Protein AF-A0A7S4QFP4-F1 (afdb_monomer_lite)

pLDDT: mean 85.69, std 12.59, range [42.84, 94.94]

Secondary structure (DSSP, 8-state):
-HHHHHHHHHHHHHHHHHTSSPP-HHHHTTSTT--TT-HHHHHHHHHHHHHHHHHHHHHHTS-HHHHHHHHHHHHHHHHTT---S--SHHHHHHHHHHSPP-------------

Foldseek 3Di:
DVLLVVLVVVQVVVQVVVVHFDFPPVVLVVDPQQDPVDPVSSVVSRVLVSFQVSLVVLLVPPDCQFCVVVVVVCVVCVVVVHNPRDSHSVSSCVSSVPDGTPPRPDDDDDDDDD

Radius of gyration: 18.59 Å; chains: 1; bounding box: 60×32×46 Å

Organism: NCBI:txid49249

Sequence (114 aa):
QDFTRRFKTSKDILESHLGGPIQLEKYVATMDGYDESNEDSVVNCTKKASEQPFAYIYLENADQSKYGSILKGLNQQKSLGNEQYPKTITETNNVLSNHRFDSGRSRQGNNRRN

Structure (mmCIF, N/CA/C/O backbone):
data_AF-A0A7S4QFP4-F1
#
_entry.id   AF-A0A7S4QFP4-F1
#
loop_
_atom_site.group_PDB
_atom_site.id
_atom_site.type_symbol
_atom_site.label_atom_id
_atom_site.label_alt_id
_atom_site.label_comp_id
_atom_site.label_asym_id
_atom_site.label_entity_id
_atom_site.label_seq_id
_atom_site.pdbx_PDB_ins_code
_atom_site.Cartn_x
_atom_site.Cartn_y
_atom_site.Cartn_z
_atom_site.occupancy
_atom_site.B_iso_or_equiv
_atom_site.auth_seq_id
_atom_site.auth_comp_id
_atom_site.auth_asym_id
_atom_site.auth_atom_id
_atom_site.pdbx_PDB_model_num
ATOM 1 N N . GLN A 1 1 ? -5.926 12.642 9.726 1.00 62.53 1 GLN A N 1
ATOM 2 C CA . GLN A 1 1 ? -4.970 12.466 8.608 1.00 62.53 1 GLN A CA 1
ATOM 3 C C . GLN A 1 1 ? -3.488 12.548 9.023 1.00 62.53 1 GLN A C 1
ATOM 5 O O . GLN A 1 1 ? -2.628 12.502 8.154 1.00 62.53 1 GLN A O 1
ATOM 10 N N . ASP A 1 2 ? -3.148 12.591 10.319 1.00 81.88 2 ASP A N 1
ATOM 11 C CA . ASP A 1 2 ? -1.740 12.627 10.758 1.00 81.88 2 ASP A CA 1
ATOM 12 C C . ASP A 1 2 ? -0.975 11.316 10.485 1.00 81.88 2 ASP A C 1
ATOM 14 O O . ASP A 1 2 ? 0.148 11.335 9.990 1.00 81.88 2 ASP A O 1
ATOM 18 N N . PHE A 1 3 ? -1.631 10.168 10.690 1.00 84.19 3 PHE A N 1
ATOM 19 C CA . PHE A 1 3 ? -1.059 8.843 10.428 1.00 84.19 3 PHE A CA 1
ATOM 20 C C . PHE A 1 3 ? -0.541 8.683 8.989 1.00 84.19 3 PHE A C 1
ATOM 22 O O . PHE A 1 3 ? 0.600 8.284 8.788 1.00 84.19 3 PHE A O 1
ATOM 29 N N . THR A 1 4 ? -1.339 9.062 7.984 1.00 88.81 4 THR A N 1
ATOM 30 C CA . THR A 1 4 ? -0.939 8.984 6.567 1.00 88.81 4 THR A CA 1
ATOM 31 C C . THR A 1 4 ? 0.283 9.832 6.264 1.00 88.81 4 THR A C 1
ATOM 33 O O . THR A 1 4 ? 1.159 9.394 5.524 1.00 88.81 4 THR A O 1
ATOM 36 N N . ARG A 1 5 ? 0.358 11.032 6.849 1.00 90.88 5 ARG A N 1
ATOM 37 C CA . ARG A 1 5 ? 1.515 11.911 6.689 1.00 90.88 5 ARG A CA 1
ATOM 38 C C . ARG A 1 5 ? 2.765 11.260 7.276 1.00 90.88 5 ARG A C 1
ATOM 40 O O . ARG A 1 5 ? 3.756 11.134 6.570 1.00 90.88 5 ARG A O 1
ATOM 47 N N . ARG A 1 6 ? 2.687 10.788 8.524 1.00 92.19 6 ARG A N 1
ATOM 48 C CA . ARG A 1 6 ? 3.803 10.122 9.213 1.00 92.19 6 ARG A CA 1
ATOM 49 C C . ARG A 1 6 ? 4.278 8.880 8.468 1.00 92.19 6 ARG A C 1
ATOM 51 O O . ARG A 1 6 ? 5.477 8.703 8.307 1.00 92.19 6 ARG A O 1
ATOM 58 N N . PHE A 1 7 ? 3.351 8.063 7.970 1.00 92.38 7 PHE A N 1
ATOM 59 C CA . PHE A 1 7 ? 3.689 6.866 7.205 1.00 92.38 7 PHE A CA 1
ATOM 60 C C . PHE A 1 7 ? 4.424 7.199 5.902 1.00 92.38 7 PHE A C 1
ATOM 62 O O . PHE A 1 7 ? 5.429 6.565 5.597 1.00 92.38 7 PHE A O 1
ATOM 69 N N . LYS A 1 8 ? 3.966 8.218 5.158 1.00 92.19 8 LYS A N 1
ATOM 70 C CA . LYS A 1 8 ? 4.664 8.694 3.952 1.00 92.19 8 LYS A CA 1
ATOM 71 C C . LYS A 1 8 ? 6.079 9.169 4.282 1.00 92.19 8 LYS A C 1
ATOM 73 O O . LYS A 1 8 ? 7.019 8.698 3.666 1.00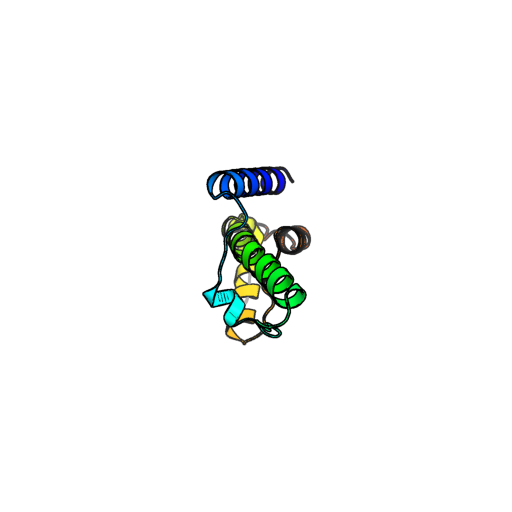 92.19 8 LYS A O 1
ATOM 78 N N . THR A 1 9 ? 6.244 9.977 5.330 1.00 94.56 9 THR A N 1
ATOM 79 C CA . THR A 1 9 ? 7.578 10.402 5.782 1.00 94.56 9 THR A CA 1
ATOM 80 C C . THR A 1 9 ? 8.472 9.214 6.155 1.00 94.56 9 THR A C 1
ATOM 82 O O . THR A 1 9 ? 9.643 9.197 5.796 1.00 94.56 9 THR A O 1
ATOM 85 N N . SER A 1 10 ? 7.944 8.195 6.841 1.00 93.62 10 SER A N 1
ATOM 86 C CA . SER A 1 10 ? 8.711 6.982 7.157 1.00 93.62 10 SER A CA 1
ATOM 87 C C . SER A 1 10 ? 9.099 6.182 5.912 1.00 93.62 10 SER A C 1
ATOM 89 O O . SER A 1 10 ? 10.214 5.666 5.863 1.00 93.62 10 SER A O 1
ATOM 91 N N . LYS A 1 11 ? 8.216 6.102 4.907 1.00 92.69 11 LYS A N 1
ATOM 92 C CA . LYS A 1 11 ? 8.538 5.517 3.599 1.00 92.69 11 LYS A CA 1
ATOM 93 C C . LYS A 1 11 ? 9.687 6.284 2.938 1.00 92.69 11 LYS A C 1
ATOM 95 O O . LYS A 1 11 ? 10.663 5.656 2.546 1.00 92.69 11 LYS A O 1
ATOM 100 N N . ASP A 1 12 ? 9.604 7.611 2.878 1.00 93.19 12 ASP A N 1
ATOM 101 C CA . ASP A 1 12 ? 10.624 8.447 2.231 1.00 93.19 12 ASP A CA 1
ATOM 102 C C . ASP A 1 12 ? 11.996 8.300 2.922 1.00 93.19 12 ASP A C 1
ATOM 104 O O . ASP A 1 12 ? 13.031 8.212 2.262 1.00 93.19 12 ASP A O 1
ATOM 108 N N . ILE A 1 13 ? 12.018 8.211 4.260 1.00 94.94 13 ILE A N 1
ATOM 109 C CA . ILE A 1 13 ? 13.244 7.946 5.035 1.00 94.94 13 ILE A CA 1
ATOM 110 C C . ILE A 1 13 ? 13.820 6.563 4.698 1.00 94.94 13 ILE A C 1
ATOM 112 O O . ILE A 1 13 ? 15.029 6.431 4.516 1.00 94.94 13 ILE A O 1
ATOM 116 N N . LEU A 1 14 ? 12.971 5.535 4.605 1.00 92.69 14 LEU A N 1
ATOM 117 C CA . LEU A 1 14 ? 13.406 4.189 4.237 1.00 92.69 14 LEU A CA 1
ATOM 118 C C . LEU A 1 14 ? 14.006 4.165 2.827 1.00 92.69 14 LEU A C 1
ATOM 120 O O . LEU A 1 14 ? 15.093 3.627 2.646 1.00 92.69 14 LEU A O 1
ATOM 124 N N . GLU A 1 15 ? 13.333 4.764 1.845 1.00 91.38 15 GLU A N 1
ATOM 125 C CA . GLU A 1 15 ? 13.832 4.834 0.465 1.00 91.38 15 GLU A CA 1
ATOM 126 C C . GLU A 1 15 ? 15.155 5.608 0.386 1.00 91.38 15 GLU A C 1
ATOM 128 O O . GL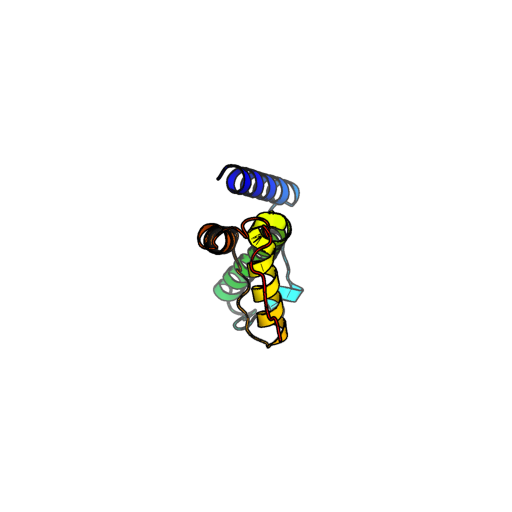U A 1 15 ? 16.071 5.187 -0.316 1.00 91.38 15 GLU A O 1
ATOM 133 N N . SER A 1 16 ? 15.311 6.675 1.177 1.00 94.06 16 SER A N 1
ATOM 134 C CA . SER A 1 16 ? 16.582 7.398 1.307 1.00 94.06 16 SER A CA 1
ATOM 135 C C . SER A 1 16 ? 17.712 6.499 1.825 1.00 94.06 16 SER A C 1
ATOM 137 O O . SER A 1 16 ? 18.803 6.488 1.258 1.00 94.06 16 SER A O 1
ATOM 139 N N . HIS A 1 17 ? 17.450 5.681 2.851 1.00 92.81 17 HIS A N 1
ATOM 140 C CA . HIS A 1 17 ? 18.439 4.730 3.375 1.00 92.81 17 HIS A CA 1
ATOM 141 C C . HIS A 1 17 ? 18.788 3.615 2.383 1.00 92.81 17 HIS A C 1
ATOM 143 O O . HIS A 1 17 ? 19.913 3.122 2.389 1.00 92.81 17 HIS A O 1
ATOM 149 N N . LEU A 1 18 ? 17.834 3.209 1.545 1.00 89.94 18 LEU A N 1
ATOM 150 C CA . LEU A 1 18 ? 18.036 2.193 0.511 1.00 89.94 18 LEU A CA 1
ATOM 151 C C . LEU A 1 18 ? 18.678 2.756 -0.768 1.00 89.94 18 LEU A C 1
ATOM 153 O O . LEU A 1 18 ? 19.078 1.980 -1.632 1.00 89.94 18 LEU A O 1
ATOM 157 N N . GLY A 1 19 ? 18.788 4.082 -0.897 1.00 90.62 19 GLY A N 1
ATOM 158 C CA . GLY A 1 19 ? 19.274 4.742 -2.110 1.00 90.62 19 GLY A CA 1
ATOM 159 C C . GLY A 1 19 ? 18.253 4.769 -3.253 1.00 90.62 19 GLY A C 1
ATOM 160 O O . GLY A 1 19 ? 18.622 5.030 -4.396 1.00 90.62 19 GLY A O 1
ATOM 161 N N . GLY A 1 20 ? 16.977 4.503 -2.965 1.00 87.75 20 GLY A N 1
ATOM 162 C CA . GLY A 1 20 ? 15.897 4.495 -3.943 1.00 87.75 20 GLY A CA 1
ATOM 163 C C . GLY A 1 20 ? 14.695 3.638 -3.528 1.00 87.75 20 GLY A C 1
ATOM 164 O O . GLY A 1 20 ? 14.654 3.097 -2.419 1.00 87.75 20 GLY A O 1
ATOM 165 N N . PRO A 1 21 ? 13.696 3.505 -4.419 1.00 87.12 21 PRO A N 1
ATOM 166 C CA . PRO A 1 21 ? 12.548 2.632 -4.203 1.00 87.12 21 PRO A CA 1
ATOM 167 C C . PRO A 1 21 ? 12.963 1.166 -4.059 1.00 87.12 21 PRO A C 1
ATOM 169 O O . PRO A 1 21 ? 13.901 0.706 -4.711 1.00 87.12 21 PRO A O 1
ATOM 172 N N . ILE A 1 22 ? 12.210 0.405 -3.264 1.00 87.00 22 ILE A N 1
ATOM 173 C CA . ILE A 1 22 ? 12.421 -1.041 -3.128 1.00 87.00 22 ILE A CA 1
ATOM 174 C C . ILE A 1 22 ? 12.222 -1.718 -4.489 1.00 87.00 22 ILE A C 1
ATOM 176 O O . ILE A 1 22 ? 11.146 -1.632 -5.083 1.00 87.00 22 ILE A O 1
ATOM 180 N N . GLN A 1 23 ? 13.245 -2.430 -4.956 1.00 85.56 23 GLN A N 1
ATOM 181 C CA . GLN A 1 23 ? 13.191 -3.207 -6.189 1.00 85.56 23 GLN A CA 1
ATOM 182 C C . GLN A 1 23 ? 12.738 -4.639 -5.898 1.00 85.56 23 GLN A C 1
ATOM 184 O O . GLN A 1 23 ? 13.353 -5.362 -5.117 1.00 85.56 23 GLN A O 1
ATOM 189 N N . LEU A 1 24 ? 11.651 -5.055 -6.545 1.00 88.00 24 LEU A N 1
ATOM 190 C CA . LEU A 1 24 ? 11.106 -6.408 -6.448 1.00 88.00 24 LEU A CA 1
ATOM 191 C C . LEU A 1 24 ? 11.198 -7.112 -7.805 1.00 88.00 24 LEU A C 1
ATOM 193 O O . LEU A 1 24 ? 10.183 -7.494 -8.377 1.00 88.00 24 LEU A O 1
ATOM 197 N N . GLU A 1 25 ? 12.413 -7.280 -8.327 1.00 86.19 25 GLU A N 1
ATOM 198 C CA . GLU A 1 25 ? 12.677 -7.780 -9.690 1.00 86.19 25 GLU A CA 1
ATOM 199 C C . GLU A 1 25 ? 11.934 -9.086 -10.012 1.00 86.19 25 GLU A C 1
ATOM 201 O O . GLU A 1 25 ? 11.235 -9.183 -11.018 1.00 86.19 25 GLU A O 1
ATOM 206 N N . LYS A 1 26 ? 11.995 -10.071 -9.105 1.00 87.62 26 LYS A N 1
ATOM 207 C CA . LYS A 1 26 ? 11.294 -11.357 -9.274 1.00 87.62 26 LYS A CA 1
ATOM 208 C C . LYS A 1 26 ? 9.776 -11.206 -9.330 1.00 87.62 26 LYS A C 1
ATOM 210 O O . LYS A 1 26 ? 9.120 -11.985 -10.006 1.00 87.62 26 LYS A O 1
ATOM 215 N N . TYR A 1 27 ? 9.221 -10.239 -8.600 1.00 87.38 27 TYR A N 1
ATOM 216 C CA . TYR A 1 27 ? 7.785 -9.977 -8.619 1.00 87.38 27 TYR A CA 1
ATOM 217 C C . TYR A 1 27 ? 7.387 -9.247 -9.903 1.00 87.38 27 TYR A C 1
ATOM 219 O O . TYR A 1 27 ? 6.435 -9.657 -10.559 1.00 87.38 27 TYR A O 1
ATOM 227 N N . VAL A 1 28 ? 8.163 -8.236 -10.304 1.00 88.31 28 VAL A N 1
ATOM 228 C CA . VAL A 1 28 ? 7.979 -7.482 -11.552 1.00 88.31 28 VAL A CA 1
ATOM 229 C C . VAL A 1 28 ? 7.949 -8.416 -12.764 1.00 88.31 28 VAL A C 1
ATOM 231 O O . VAL A 1 28 ? 7.047 -8.291 -13.586 1.00 88.31 28 VAL A O 1
ATOM 234 N N . ALA A 1 29 ? 8.843 -9.407 -12.817 1.00 86.81 29 ALA A N 1
ATOM 235 C CA . ALA A 1 29 ? 8.884 -10.408 -13.887 1.00 86.81 29 ALA A CA 1
ATOM 236 C C . ALA A 1 29 ? 7.623 -11.292 -13.978 1.00 86.81 29 ALA A C 1
ATOM 238 O O . ALA A 1 29 ? 7.356 -11.884 -15.019 1.00 86.81 29 ALA A O 1
ATOM 239 N N . THR A 1 30 ? 6.844 -11.393 -12.897 1.00 87.12 30 THR A N 1
ATOM 240 C CA . THR A 1 30 ? 5.581 -12.154 -12.858 1.00 87.12 30 THR A CA 1
ATOM 241 C C . THR A 1 30 ? 4.342 -11.289 -13.088 1.00 87.12 30 THR A C 1
ATOM 243 O O . THR A 1 30 ? 3.232 -11.814 -13.079 1.00 87.12 30 THR A O 1
ATOM 246 N N . MET A 1 31 ? 4.498 -9.970 -13.252 1.00 87.06 31 MET A N 1
ATOM 247 C CA . MET A 1 31 ? 3.366 -9.064 -13.442 1.00 87.06 31 MET A CA 1
ATOM 248 C C . MET A 1 31 ? 2.817 -9.144 -14.867 1.00 87.06 31 MET A C 1
ATOM 250 O O . MET A 1 31 ? 3.568 -9.132 -15.841 1.00 87.06 31 MET A O 1
ATOM 254 N N . ASP A 1 32 ? 1.489 -9.127 -14.984 1.00 81.88 32 ASP A N 1
ATOM 255 C CA . ASP A 1 32 ? 0.819 -9.052 -16.279 1.00 81.88 32 ASP A CA 1
ATOM 256 C C . ASP A 1 32 ? 1.224 -7.780 -17.034 1.00 81.88 32 ASP A C 1
ATOM 258 O O . ASP A 1 32 ? 1.145 -6.663 -16.510 1.00 81.88 32 ASP A O 1
ATOM 262 N N . GLY A 1 33 ? 1.639 -7.958 -18.288 1.00 80.81 33 GLY A N 1
ATOM 263 C CA . GLY A 1 33 ? 2.083 -6.865 -19.148 1.00 80.81 33 GLY A CA 1
ATOM 264 C C . GLY A 1 33 ? 3.525 -6.421 -18.916 1.00 80.81 33 GLY A C 1
ATOM 265 O O . GLY A 1 33 ? 3.886 -5.368 -19.423 1.00 80.81 33 GLY A O 1
ATOM 266 N N . TYR A 1 34 ? 4.334 -7.185 -18.172 1.00 86.19 34 TYR A N 1
ATOM 267 C CA . TYR A 1 34 ? 5.783 -6.997 -18.141 1.00 86.19 34 TYR A CA 1
ATOM 268 C C . TYR A 1 34 ? 6.430 -7.495 -19.441 1.00 86.19 34 TYR A C 1
ATOM 270 O O . TYR A 1 34 ? 6.293 -8.663 -19.803 1.00 86.19 34 TYR A O 1
ATOM 278 N N . ASP A 1 35 ? 7.160 -6.607 -20.111 1.00 86.38 35 ASP A N 1
ATOM 279 C CA . ASP A 1 35 ? 8.030 -6.923 -21.241 1.00 86.38 35 ASP A CA 1
ATOM 280 C C . ASP A 1 35 ? 9.436 -6.379 -20.960 1.00 86.38 35 ASP A C 1
ATOM 282 O O . ASP A 1 35 ? 9.626 -5.170 -20.823 1.00 86.38 35 ASP A O 1
ATOM 286 N N . GLU A 1 36 ? 10.417 -7.280 -20.866 1.00 84.12 36 GLU A N 1
ATOM 287 C CA . GLU A 1 36 ? 11.828 -6.950 -20.621 1.00 84.12 36 GLU A CA 1
ATOM 288 C C . GLU A 1 36 ? 12.427 -6.094 -21.748 1.00 84.12 36 GLU A C 1
ATOM 290 O O . GLU A 1 36 ? 13.326 -5.290 -21.509 1.00 84.12 36 GLU A O 1
ATOM 295 N N . SER A 1 37 ? 11.895 -6.211 -22.968 1.00 85.94 37 SER A N 1
ATOM 296 C CA . SER A 1 37 ? 12.375 -5.460 -24.134 1.00 85.94 37 SER A CA 1
ATOM 297 C C . SER A 1 37 ? 11.850 -4.022 -24.174 1.00 85.94 37 SER A C 1
ATOM 299 O O . SER A 1 37 ? 12.321 -3.217 -24.978 1.00 85.94 37 SER A O 1
ATOM 301 N N . ASN A 1 38 ? 10.863 -3.692 -23.337 1.00 88.69 38 ASN A N 1
ATOM 302 C CA . ASN A 1 38 ? 10.200 -2.396 -23.323 1.00 88.69 38 ASN A CA 1
ATOM 303 C C . ASN A 1 38 ? 10.530 -1.627 -22.035 1.00 88.69 38 ASN A C 1
ATOM 305 O O . ASN A 1 38 ? 9.987 -1.903 -20.965 1.00 88.69 38 ASN A O 1
ATOM 309 N N . GLU A 1 39 ? 11.376 -0.603 -22.155 1.00 86.12 39 GLU A N 1
ATOM 310 C CA . GLU A 1 39 ? 11.822 0.221 -21.025 1.00 86.12 39 GLU A CA 1
ATOM 311 C C . GLU A 1 39 ? 10.652 0.862 -20.253 1.00 86.12 39 GLU A C 1
ATOM 313 O O . GLU A 1 39 ? 10.623 0.821 -19.019 1.00 86.12 39 GLU A O 1
ATOM 318 N N . ASP A 1 40 ? 9.629 1.361 -20.954 1.00 87.62 40 ASP A N 1
ATOM 319 C CA . ASP A 1 40 ? 8.443 1.951 -20.323 1.00 87.62 40 ASP A CA 1
ATOM 320 C C . ASP A 1 40 ? 7.651 0.909 -19.523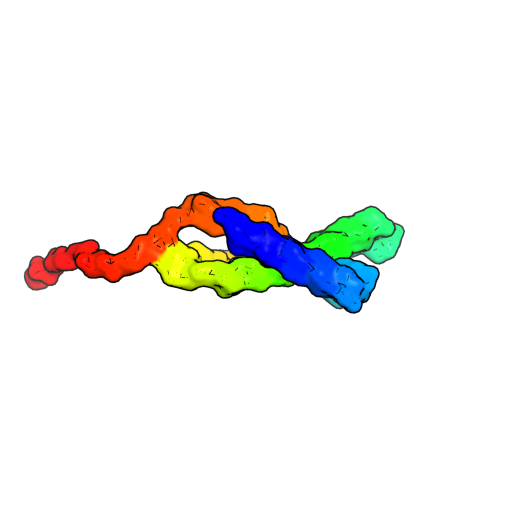 1.00 87.62 40 ASP A C 1
ATOM 322 O O . ASP A 1 40 ? 7.132 1.197 -18.437 1.00 87.62 40 ASP A O 1
ATOM 326 N N . SER A 1 41 ? 7.568 -0.322 -20.036 1.00 87.25 41 SER A N 1
ATOM 327 C CA . SER A 1 41 ? 6.929 -1.435 -19.334 1.00 87.25 41 SER A CA 1
ATOM 328 C C . SER A 1 41 ? 7.671 -1.767 -18.043 1.00 87.25 41 SER A C 1
ATOM 330 O O . SER A 1 41 ? 7.044 -1.892 -16.986 1.00 87.25 41 SER A O 1
ATOM 332 N N . VAL A 1 42 ? 8.999 -1.887 -18.109 1.00 86.81 42 VAL A N 1
ATOM 333 C CA . VAL A 1 42 ? 9.841 -2.215 -16.953 1.00 86.81 42 VAL A CA 1
ATOM 334 C C . VAL A 1 42 ? 9.713 -1.137 -15.878 1.00 86.81 42 VAL A C 1
ATOM 336 O O . VAL A 1 42 ? 9.469 -1.456 -14.711 1.00 86.81 42 VAL A O 1
ATOM 339 N N . VAL A 1 43 ? 9.803 0.142 -16.254 1.00 87.56 43 VAL A N 1
ATOM 340 C CA . VAL A 1 43 ? 9.698 1.268 -15.313 1.00 87.56 43 VAL A CA 1
ATOM 341 C C . VAL A 1 43 ? 8.320 1.311 -14.651 1.00 87.56 43 VAL A C 1
ATOM 343 O O . VAL A 1 43 ? 8.223 1.476 -13.431 1.00 87.56 43 VAL A O 1
ATOM 346 N N . ASN A 1 44 ? 7.243 1.135 -15.420 1.00 88.19 44 ASN A N 1
ATOM 347 C CA . ASN A 1 44 ? 5.883 1.174 -14.885 1.00 88.19 44 ASN A CA 1
ATOM 348 C C . ASN A 1 44 ? 5.585 -0.006 -13.952 1.00 88.19 44 ASN A C 1
ATOM 350 O O . ASN A 1 44 ? 5.013 0.196 -12.877 1.00 88.19 44 ASN A O 1
ATOM 354 N N . CYS A 1 45 ? 5.988 -1.224 -14.321 1.00 87.88 45 CYS A N 1
ATOM 355 C CA . CYS A 1 45 ? 5.818 -2.399 -13.466 1.00 87.88 45 CYS A CA 1
ATOM 356 C C . CYS A 1 45 ? 6.676 -2.298 -12.201 1.00 87.88 45 CYS A C 1
ATOM 358 O O . 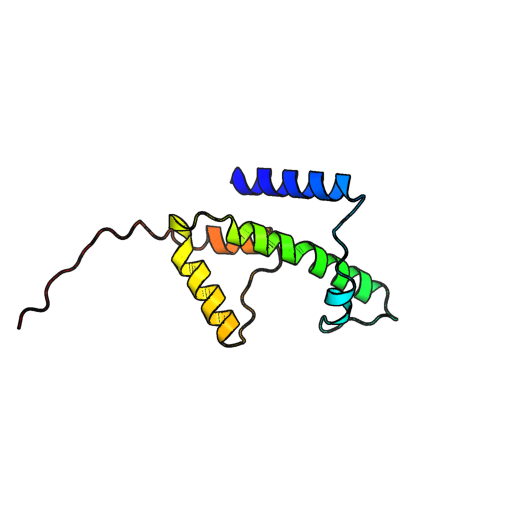CYS A 1 45 ? 6.178 -2.579 -11.114 1.00 87.88 45 CYS A O 1
ATOM 360 N N . THR A 1 46 ? 7.906 -1.786 -12.302 1.00 87.81 46 THR A N 1
ATOM 361 C CA . THR A 1 46 ? 8.788 -1.568 -11.143 1.00 87.81 46 THR A CA 1
ATOM 362 C C . THR A 1 46 ? 8.205 -0.552 -10.163 1.00 87.81 46 THR A C 1
ATOM 364 O O . THR A 1 46 ? 8.181 -0.809 -8.961 1.00 87.81 46 THR A O 1
ATOM 367 N N . LYS A 1 47 ? 7.664 0.571 -10.655 1.00 88.88 47 LYS A N 1
ATOM 368 C CA . LYS A 1 47 ? 6.981 1.566 -9.808 1.00 88.88 47 LYS A CA 1
ATOM 369 C C . LYS A 1 47 ? 5.742 0.986 -9.126 1.00 88.88 47 LYS A C 1
ATOM 371 O O . LYS A 1 47 ? 5.539 1.190 -7.935 1.00 88.88 47 LYS A O 1
ATOM 376 N N . LYS A 1 48 ? 4.918 0.228 -9.856 1.00 89.44 48 LYS A N 1
ATOM 377 C CA . LYS A 1 48 ? 3.743 -0.437 -9.269 1.00 89.44 48 LYS A CA 1
ATOM 378 C C . LYS A 1 48 ? 4.149 -1.457 -8.206 1.00 89.44 48 LYS A C 1
ATOM 380 O O . LYS A 1 48 ? 3.545 -1.499 -7.138 1.00 89.44 48 LYS A O 1
ATOM 385 N N . ALA A 1 49 ? 5.162 -2.268 -8.493 1.00 91.00 49 ALA A N 1
ATOM 386 C CA . ALA A 1 49 ? 5.678 -3.272 -7.576 1.00 91.00 49 ALA A CA 1
ATOM 387 C C . ALA A 1 49 ? 6.258 -2.650 -6.303 1.00 91.00 49 ALA A C 1
ATOM 389 O O . ALA A 1 49 ? 6.017 -3.173 -5.222 1.00 91.00 49 ALA A O 1
ATOM 390 N N . SER A 1 50 ? 6.981 -1.533 -6.405 1.00 91.06 50 SER A N 1
ATOM 391 C CA . SER A 1 50 ? 7.575 -0.881 -5.235 1.00 91.06 50 SER A CA 1
ATOM 392 C C . SER A 1 50 ? 6.529 -0.235 -4.319 1.00 91.06 50 SER A C 1
ATOM 394 O O . SER A 1 50 ? 6.729 -0.175 -3.108 1.00 91.06 50 SER A O 1
ATOM 396 N N . GLU A 1 51 ? 5.384 0.204 -4.853 1.00 91.81 51 GLU A N 1
ATOM 397 C CA . GLU A 1 51 ? 4.314 0.829 -4.064 1.00 91.81 51 GLU A CA 1
ATOM 398 C C . GLU A 1 51 ? 3.409 -0.165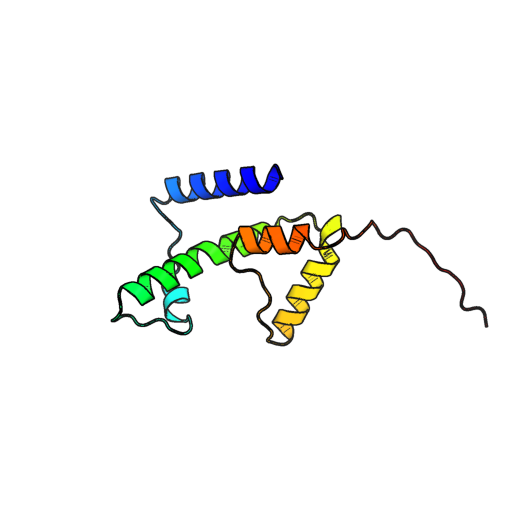 -3.322 1.00 91.81 51 GLU A C 1
ATOM 400 O O . GLU A 1 51 ? 2.983 0.118 -2.196 1.00 91.81 51 GLU A O 1
ATOM 405 N N . GLN A 1 52 ? 3.134 -1.329 -3.915 1.00 92.38 52 GLN A N 1
ATOM 406 C CA . GLN A 1 52 ? 2.194 -2.314 -3.368 1.00 92.38 52 GLN A CA 1
ATOM 407 C C . GLN A 1 52 ? 2.525 -2.805 -1.944 1.00 92.38 52 GLN A C 1
ATOM 409 O O . GLN A 1 52 ? 1.612 -2.839 -1.112 1.00 92.38 52 GLN A O 1
ATOM 414 N N . PRO A 1 53 ? 3.784 -3.134 -1.591 1.00 92.31 53 PRO A N 1
ATOM 415 C CA . PRO A 1 53 ? 4.139 -3.518 -0.228 1.00 92.31 53 PRO A CA 1
ATOM 416 C C . PRO A 1 53 ? 3.788 -2.438 0.792 1.00 92.31 53 PRO A C 1
ATOM 418 O O . PRO A 1 53 ? 3.284 -2.742 1.869 1.00 92.31 53 PRO A O 1
ATOM 421 N N . PHE A 1 54 ? 3.997 -1.163 0.454 1.00 93.69 54 PHE A N 1
ATOM 422 C CA . PHE A 1 54 ? 3.658 -0.061 1.350 1.00 93.69 54 PHE A CA 1
ATOM 423 C C . PHE A 1 54 ? 2.149 0.115 1.500 1.00 93.69 54 PHE A C 1
ATOM 425 O O . PHE A 1 54 ? 1.688 0.422 2.598 1.00 93.69 54 PHE A O 1
ATOM 432 N N . ALA A 1 55 ? 1.377 -0.110 0.434 1.00 93.88 55 ALA A N 1
ATOM 433 C CA . ALA A 1 55 ? -0.081 -0.121 0.504 1.00 93.88 55 ALA A CA 1
ATOM 434 C C . ALA A 1 55 ? -0.590 -1.224 1.448 1.00 93.88 55 ALA A C 1
ATOM 436 O O . ALA A 1 55 ? -1.471 -0.962 2.271 1.00 93.88 55 ALA A O 1
ATOM 437 N N . TYR A 1 56 ? 0.015 -2.415 1.377 1.00 91.31 56 TYR A N 1
ATOM 438 C CA . TYR A 1 56 ? -0.283 -3.541 2.262 1.00 91.31 56 TYR A CA 1
ATOM 439 C C . TYR A 1 56 ? 0.113 -3.259 3.716 1.00 91.31 56 TYR A C 1
ATOM 441 O O . TYR A 1 56 ? -0.719 -3.377 4.610 1.00 91.31 56 TYR A O 1
ATOM 449 N N . ILE A 1 57 ? 1.345 -2.807 3.969 1.00 92.44 57 ILE A N 1
ATOM 450 C CA . ILE A 1 57 ? 1.814 -2.467 5.322 1.00 92.44 57 ILE A CA 1
ATOM 451 C C . ILE A 1 57 ? 0.928 -1.378 5.933 1.00 92.44 57 ILE A C 1
ATOM 453 O O . ILE A 1 57 ? 0.561 -1.469 7.103 1.00 92.44 57 ILE A O 1
ATOM 457 N N . TYR A 1 58 ? 0.551 -0.360 5.158 1.00 92.81 58 TYR A N 1
ATOM 458 C CA . TYR A 1 58 ? -0.354 0.690 5.620 1.00 92.81 58 TYR A CA 1
ATOM 459 C C . TYR A 1 58 ? -1.724 0.128 6.027 1.00 92.81 58 TYR A C 1
ATOM 461 O O . TYR A 1 58 ? -2.275 0.541 7.047 1.00 92.81 58 TYR A O 1
ATOM 469 N N . LEU A 1 59 ? -2.261 -0.811 5.241 1.00 91.06 59 LEU A N 1
ATOM 470 C CA . LEU A 1 59 ? -3.536 -1.474 5.506 1.00 91.06 59 LEU A CA 1
ATOM 471 C C . LEU A 1 59 ? -3.473 -2.342 6.775 1.00 91.06 59 LEU A C 1
ATOM 473 O O . LEU A 1 59 ? -4.362 -2.253 7.616 1.00 91.06 59 LEU A O 1
ATOM 477 N N . GLU A 1 60 ? -2.405 -3.123 6.948 1.00 88.19 60 GLU A N 1
ATOM 478 C CA . GLU A 1 60 ? -2.191 -3.984 8.121 1.00 88.19 60 GLU A CA 1
ATOM 479 C C . GLU A 1 60 ? -1.990 -3.180 9.415 1.00 88.19 60 GLU A C 1
ATOM 481 O O . GLU A 1 60 ? -2.487 -3.558 10.476 1.00 88.19 60 GLU A O 1
ATOM 486 N N . ASN A 1 61 ? -1.311 -2.031 9.324 1.00 89.31 61 ASN A N 1
ATOM 487 C CA . ASN A 1 61 ? -1.109 -1.114 10.452 1.00 89.31 61 ASN A CA 1
ATOM 488 C C . ASN A 1 61 ? -2.341 -0.244 10.757 1.00 89.31 61 ASN A C 1
ATOM 490 O O . ASN A 1 61 ? -2.306 0.566 11.688 1.00 89.31 61 ASN A O 1
ATOM 494 N N . ALA A 1 62 ? -3.423 -0.370 9.985 1.00 87.44 62 ALA A N 1
ATOM 495 C CA . ALA A 1 62 ? -4.659 0.334 10.275 1.00 87.44 62 ALA A CA 1
ATOM 496 C C . ALA A 1 62 ? -5.274 -0.156 11.595 1.00 87.44 62 ALA A C 1
ATOM 498 O O . ALA A 1 62 ? -5.101 -1.296 12.023 1.00 87.44 62 ALA A O 1
ATOM 499 N N . ASP A 1 63 ? -6.033 0.725 12.246 1.00 88.38 63 ASP A N 1
ATOM 500 C CA . ASP A 1 63 ? -6.712 0.418 13.503 1.00 88.38 63 ASP A CA 1
ATOM 501 C C . ASP A 1 63 ? -7.742 -0.710 13.310 1.00 88.38 63 ASP A C 1
ATOM 503 O O . ASP A 1 63 ? -8.859 -0.491 12.833 1.00 88.38 63 ASP A O 1
ATOM 507 N N . GLN A 1 64 ? -7.364 -1.923 13.712 1.00 86.12 64 GLN A N 1
ATOM 508 C CA . GLN A 1 64 ? -8.178 -3.133 13.581 1.00 86.12 64 GLN A CA 1
ATOM 509 C C . GLN A 1 64 ? -9.535 -3.011 14.286 1.00 86.12 64 GLN A C 1
ATOM 511 O O . GLN A 1 64 ? -10.506 -3.637 13.864 1.00 86.12 64 GLN A O 1
ATOM 516 N N . SER A 1 65 ? -9.634 -2.185 15.336 1.00 86.62 65 SER A N 1
ATOM 517 C CA . SER A 1 65 ? -10.901 -1.960 16.038 1.00 86.62 65 SER A CA 1
ATOM 518 C C . SER A 1 65 ? -11.902 -1.158 15.206 1.00 86.62 65 SER A C 1
ATOM 520 O O . SER A 1 65 ? -13.102 -1.307 15.409 1.00 86.62 65 SER A O 1
ATOM 522 N N . LYS A 1 66 ? -11.417 -0.340 14.261 1.00 89.50 66 LYS A N 1
ATOM 523 C CA . LYS A 1 66 ? -12.232 0.508 13.378 1.00 89.50 66 LYS A CA 1
ATOM 524 C C . LYS A 1 66 ? -12.424 -0.082 11.988 1.00 89.50 66 LYS A C 1
ATOM 526 O O . LYS A 1 66 ? -13.427 0.224 11.354 1.00 89.50 66 LYS A O 1
ATOM 531 N N . TYR A 1 67 ? -11.470 -0.874 11.506 1.00 91.94 67 TYR A N 1
ATOM 532 C CA . TYR A 1 67 ? -11.426 -1.334 10.114 1.00 91.94 67 TYR A CA 1
ATOM 533 C C . TYR A 1 67 ? -11.424 -2.865 9.973 1.00 91.94 67 TYR A C 1
ATOM 535 O O . TYR A 1 67 ? -11.238 -3.390 8.878 1.00 91.94 67 TYR A O 1
ATOM 543 N N . GLY A 1 68 ? -11.643 -3.617 11.053 1.00 90.50 68 GLY A N 1
ATOM 544 C CA . GLY A 1 68 ? -11.576 -5.079 11.027 1.00 90.50 68 GLY A CA 1
ATOM 545 C C . GLY A 1 68 ? -12.544 -5.737 10.033 1.00 90.50 68 GLY A C 1
ATOM 546 O O . GLY A 1 68 ? -12.217 -6.771 9.450 1.00 90.50 68 GLY A O 1
ATOM 547 N N . SER A 1 69 ? -13.727 -5.163 9.806 1.00 91.25 69 SER A N 1
ATOM 548 C CA . SER A 1 69 ? -14.722 -5.698 8.872 1.00 91.25 69 SER A CA 1
ATOM 549 C C . SER A 1 69 ? -14.302 -5.534 7.409 1.00 91.25 69 SER A C 1
ATOM 551 O O . SER A 1 69 ? -14.392 -6.506 6.657 1.00 91.25 69 SER A O 1
ATOM 553 N N . ILE A 1 70 ? -13.766 -4.371 7.018 1.00 92.19 70 ILE A N 1
ATOM 554 C CA . ILE A 1 70 ? -13.260 -4.149 5.656 1.00 92.19 70 ILE A CA 1
ATOM 555 C C . ILE A 1 70 ? -12.035 -5.025 5.373 1.00 92.19 70 ILE A C 1
ATOM 557 O O . ILE A 1 70 ? -11.955 -5.634 4.310 1.00 92.19 70 ILE A O 1
ATOM 561 N N . LEU A 1 71 ? -11.140 -5.198 6.350 1.00 91.94 71 LEU A N 1
ATOM 562 C CA . LEU A 1 71 ? -9.973 -6.078 6.223 1.00 91.94 71 LEU A CA 1
ATOM 563 C C . LEU A 1 71 ? -10.361 -7.549 6.038 1.00 91.94 71 LEU A C 1
ATOM 565 O O . LEU A 1 71 ? -9.772 -8.261 5.223 1.00 91.94 71 LEU A O 1
ATOM 569 N N . LYS A 1 72 ? -11.388 -8.014 6.758 1.00 91.50 72 LYS A N 1
ATOM 570 C CA . LYS A 1 72 ? -11.958 -9.353 6.548 1.00 91.50 72 LYS A CA 1
ATOM 571 C C . LYS A 1 72 ? -12.599 -9.483 5.173 1.00 91.50 72 LYS A C 1
ATOM 573 O O . LYS A 1 72 ? -12.400 -10.504 4.522 1.00 91.50 72 LYS A O 1
ATOM 578 N N . GLY A 1 73 ? -13.328 -8.460 4.728 1.00 92.12 73 GLY A N 1
ATOM 579 C CA . GLY A 1 73 ? -13.920 -8.419 3.393 1.00 92.12 73 GLY A CA 1
ATOM 580 C C . GLY A 1 73 ? -12.865 -8.551 2.295 1.00 92.12 73 GLY A C 1
ATOM 581 O O . GLY A 1 73 ? -12.992 -9.415 1.434 1.00 92.12 73 GLY A O 1
ATOM 582 N N . LEU A 1 74 ? -11.778 -7.779 2.371 1.00 92.56 74 LEU A N 1
ATOM 583 C CA . LEU A 1 74 ? -10.670 -7.853 1.412 1.00 92.56 74 LEU A CA 1
ATOM 584 C C . LEU A 1 74 ? -10.022 -9.248 1.381 1.00 92.56 74 LEU A C 1
ATOM 586 O O . LEU A 1 74 ? -9.847 -9.818 0.304 1.00 92.56 74 LEU A O 1
ATOM 590 N N . ASN A 1 75 ? -9.754 -9.844 2.548 1.00 91.00 75 ASN A N 1
ATOM 591 C CA . ASN A 1 75 ? -9.213 -11.207 2.645 1.00 91.00 75 ASN A CA 1
ATOM 592 C C . ASN A 1 75 ? -10.148 -12.259 2.024 1.00 91.00 75 ASN A C 1
ATOM 594 O O . ASN A 1 75 ? -9.695 -13.171 1.325 1.00 91.00 75 ASN A O 1
ATOM 598 N N . GLN A 1 76 ? -11.459 -12.133 2.252 1.00 92.94 76 GLN A N 1
ATOM 599 C CA . GLN A 1 76 ? -12.459 -13.008 1.637 1.00 92.94 76 GLN A CA 1
ATOM 600 C C . GLN A 1 76 ? -12.450 -12.866 0.115 1.00 92.94 76 GLN A C 1
ATOM 602 O O . GLN A 1 76 ? -12.409 -13.873 -0.585 1.00 92.94 76 GLN A O 1
ATOM 607 N N . GLN A 1 77 ? -12.419 -11.636 -0.403 1.00 92.88 77 GLN A N 1
ATOM 608 C CA . GLN A 1 77 ? -12.368 -11.383 -1.844 1.00 92.88 77 GLN A CA 1
ATOM 609 C C . GLN A 1 77 ? -11.112 -11.982 -2.477 1.00 92.88 77 GLN A C 1
ATOM 611 O O . GLN A 1 77 ? -11.220 -12.679 -3.484 1.00 92.88 77 GLN A O 1
ATOM 616 N N . LYS A 1 78 ? -9.946 -11.836 -1.836 1.00 90.31 78 LYS A N 1
ATOM 617 C CA . LYS A 1 78 ? -8.712 -12.473 -2.317 1.00 90.31 78 LYS A CA 1
ATOM 618 C C . LYS A 1 78 ? -8.807 -13.998 -2.325 1.00 90.31 78 LYS A C 1
ATOM 620 O O . LYS A 1 78 ? -8.366 -14.616 -3.288 1.00 90.31 78 LYS A O 1
ATOM 625 N N . SER A 1 79 ? -9.423 -14.596 -1.304 1.00 92.00 79 SER A N 1
ATOM 626 C CA . SER A 1 79 ? -9.644 -16.051 -1.232 1.00 92.00 79 SER A CA 1
ATOM 627 C C . SER A 1 79 ? -10.576 -16.565 -2.336 1.00 92.00 79 SER A C 1
ATOM 629 O O . SER A 1 79 ? -10.454 -17.709 -2.760 1.00 92.00 79 SER A O 1
ATOM 631 N N . LEU A 1 80 ? -11.485 -15.716 -2.822 1.00 94.31 80 LEU A N 1
ATOM 632 C CA . LEU A 1 80 ? -12.371 -16.003 -3.954 1.00 94.31 80 LEU A CA 1
ATOM 633 C C . LEU A 1 80 ? -11.714 -15.732 -5.320 1.00 94.31 80 LEU A C 1
ATOM 635 O O . LEU A 1 80 ? -12.367 -15.894 -6.345 1.00 94.31 80 LEU A O 1
ATOM 639 N N . GLY A 1 81 ? -10.445 -15.312 -5.348 1.00 91.00 81 GLY A N 1
ATOM 640 C CA . GLY A 1 81 ? -9.725 -14.953 -6.573 1.00 91.00 81 GLY A CA 1
ATOM 641 C C . GLY A 1 81 ? -9.973 -13.522 -7.061 1.00 91.00 81 GLY A C 1
ATOM 642 O O . GLY A 1 81 ? -9.421 -13.126 -8.083 1.00 91.00 81 GLY A O 1
ATOM 643 N N . ASN A 1 82 ? -10.746 -12.717 -6.327 1.00 91.62 82 ASN A N 1
ATOM 644 C CA . ASN A 1 82 ? -11.021 -11.328 -6.683 1.00 91.62 82 ASN A CA 1
ATOM 645 C C . ASN A 1 82 ? -9.912 -10.409 -6.140 1.00 91.62 82 ASN A C 1
ATOM 647 O O . ASN A 1 82 ? -9.758 -10.233 -4.927 1.00 91.62 82 ASN A O 1
ATOM 651 N N . GLU A 1 83 ? -9.144 -9.776 -7.029 1.00 86.62 83 GLU A N 1
ATOM 652 C CA . GLU A 1 83 ? -8.108 -8.808 -6.645 1.00 86.62 83 GLU A CA 1
ATOM 653 C C . GLU A 1 83 ? -8.693 -7.433 -6.288 1.00 86.62 83 GLU A C 1
ATOM 655 O O . GLU A 1 83 ? -8.699 -6.515 -7.102 1.00 86.62 83 GLU A O 1
ATOM 660 N N . GLN A 1 84 ? -9.169 -7.275 -5.050 1.00 89.88 84 GLN A N 1
ATOM 661 C CA . GLN A 1 84 ? -9.699 -5.994 -4.547 1.00 89.88 84 GLN A CA 1
ATOM 662 C C . GLN A 1 84 ? -8.771 -5.261 -3.571 1.00 89.88 84 GLN A C 1
ATOM 664 O O . GLN A 1 84 ? -9.133 -4.211 -3.039 1.00 89.88 84 GLN A O 1
ATOM 669 N N . TYR A 1 85 ? -7.579 -5.802 -3.311 1.00 91.56 85 TYR A N 1
ATOM 670 C CA . TYR A 1 85 ? -6.616 -5.135 -2.441 1.00 91.56 85 TYR A CA 1
ATOM 671 C C . TYR A 1 85 ? -6.122 -3.826 -3.077 1.00 91.56 85 TYR A C 1
ATOM 673 O O . TYR A 1 85 ? -5.730 -3.840 -4.247 1.00 91.56 85 TYR A O 1
ATOM 681 N N . PRO A 1 86 ? -6.106 -2.712 -2.320 1.00 93.38 86 PRO A N 1
ATOM 682 C CA . PRO A 1 86 ? -5.545 -1.457 -2.803 1.00 93.38 86 PRO A CA 1
ATOM 683 C C . PRO A 1 86 ? -4.045 -1.615 -3.076 1.00 93.38 86 PRO A C 1
ATOM 685 O O . PRO A 1 86 ? -3.337 -2.291 -2.326 1.00 93.38 86 PRO A O 1
ATOM 688 N N . LYS A 1 87 ? -3.561 -0.987 -4.151 1.00 92.44 87 LYS A N 1
ATOM 689 C CA . LYS A 1 87 ? -2.179 -1.124 -4.638 1.00 92.44 87 LYS A CA 1
ATOM 690 C C . LYS A 1 87 ? -1.314 0.092 -4.292 1.00 92.44 87 LYS A C 1
ATOM 692 O O . LYS A 1 87 ? -0.094 -0.001 -4.373 1.00 92.44 87 LYS A O 1
ATOM 697 N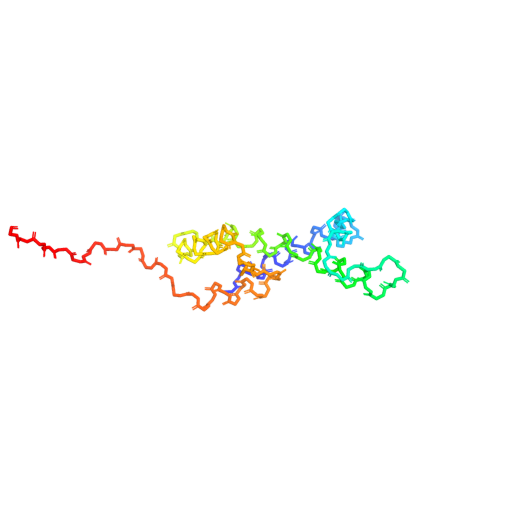 N . THR A 1 88 ? -1.917 1.200 -3.850 1.00 94.06 88 THR A N 1
ATOM 698 C CA . THR A 1 88 ? -1.200 2.422 -3.435 1.00 94.06 88 THR A CA 1
ATOM 699 C C . THR A 1 88 ? -1.635 2.920 -2.053 1.00 94.06 88 THR A C 1
ATOM 701 O O . THR A 1 88 ? -2.767 2.702 -1.627 1.00 94.06 88 THR A O 1
ATOM 704 N N . ILE A 1 89 ? -0.770 3.673 -1.357 1.00 92.25 89 ILE A N 1
ATOM 705 C CA . ILE A 1 89 ? -1.103 4.298 -0.055 1.00 92.25 89 ILE A CA 1
ATOM 706 C C . ILE A 1 89 ? -2.346 5.196 -0.169 1.00 92.25 89 ILE A C 1
ATOM 708 O O . ILE A 1 89 ? -3.153 5.269 0.757 1.00 92.25 89 ILE A O 1
ATOM 712 N N . THR A 1 90 ? -2.499 5.897 -1.295 1.00 92.75 90 THR A N 1
ATOM 713 C CA . THR A 1 90 ? -3.644 6.782 -1.544 1.00 92.75 90 THR A CA 1
ATOM 714 C C . THR A 1 90 ? -4.934 5.980 -1.679 1.00 92.75 90 THR A C 1
ATOM 716 O O . THR A 1 90 ? -5.919 6.313 -1.027 1.00 92.75 90 THR A O 1
ATOM 719 N N . GLU A 1 91 ? -4.925 4.893 -2.455 1.00 93.56 91 GLU A N 1
ATOM 720 C CA . GLU A 1 91 ? -6.071 3.983 -2.556 1.00 93.56 91 GLU A CA 1
ATOM 721 C C . GLU A 1 91 ? -6.417 3.374 -1.201 1.00 93.56 91 GLU A C 1
ATOM 723 O O . GLU A 1 91 ? -7.582 3.393 -0.808 1.00 93.56 91 GLU A O 1
ATOM 728 N N . THR A 1 92 ? -5.422 2.909 -0.441 1.00 93.00 92 THR A N 1
ATOM 729 C CA . THR A 1 92 ? -5.660 2.363 0.896 1.00 93.00 92 THR A CA 1
ATOM 730 C C . THR A 1 92 ? -6.274 3.412 1.818 1.00 93.00 92 THR A C 1
ATOM 732 O O . THR A 1 92 ? -7.244 3.134 2.522 1.00 93.00 92 THR A O 1
ATOM 735 N N . ASN A 1 93 ? -5.768 4.648 1.791 1.00 92.50 93 ASN A N 1
ATOM 736 C CA . ASN A 1 93 ? -6.341 5.739 2.569 1.00 92.50 93 ASN A CA 1
ATOM 737 C C . ASN A 1 93 ? -7.789 6.043 2.158 1.00 92.50 93 ASN A C 1
ATOM 739 O O . ASN A 1 93 ? -8.618 6.266 3.039 1.00 92.50 93 ASN A O 1
ATOM 743 N N . ASN A 1 94 ? -8.100 6.006 0.862 1.00 92.56 94 ASN A N 1
ATOM 744 C CA . ASN A 1 94 ? -9.458 6.190 0.354 1.00 92.56 94 ASN A CA 1
ATOM 745 C C . ASN A 1 94 ? -10.391 5.063 0.817 1.00 92.56 94 ASN A C 1
ATOM 747 O O . ASN A 1 94 ? -11.481 5.348 1.307 1.00 92.56 94 ASN A O 1
ATOM 751 N N . VAL A 1 95 ? -9.958 3.799 0.731 1.00 91.69 95 VAL A N 1
ATOM 752 C CA . VAL A 1 95 ? -10.724 2.632 1.209 1.00 91.69 95 VAL A CA 1
ATOM 753 C C . VAL A 1 95 ? -11.054 2.774 2.694 1.00 91.69 95 VAL A C 1
ATOM 755 O O . VAL A 1 95 ? -12.215 2.656 3.078 1.00 91.69 95 VAL A O 1
ATOM 758 N N . LEU A 1 96 ? -10.058 3.090 3.527 1.00 90.88 96 LEU A N 1
ATOM 759 C CA . LEU A 1 96 ? -10.270 3.263 4.965 1.00 90.88 96 LEU A CA 1
ATOM 760 C C . LEU A 1 96 ? -11.135 4.489 5.282 1.00 90.88 96 LEU A C 1
ATOM 762 O O . LEU A 1 96 ? -11.971 4.426 6.174 1.00 90.88 96 LEU A O 1
ATOM 766 N N . SER A 1 97 ? -10.962 5.598 4.559 1.00 89.75 97 SER A N 1
ATOM 767 C CA . SER A 1 97 ? -11.705 6.841 4.824 1.00 89.75 97 SER A CA 1
ATOM 768 C C . SER A 1 97 ? -13.173 6.758 4.397 1.00 89.75 97 SER A C 1
ATOM 770 O O . SER A 1 97 ? -14.018 7.407 5.010 1.00 89.75 97 SER A O 1
ATOM 772 N N . ASN A 1 98 ? -13.479 5.955 3.374 1.00 91.31 98 ASN A N 1
ATOM 773 C CA . ASN A 1 98 ? -14.846 5.702 2.914 1.00 91.31 98 ASN A CA 1
ATOM 774 C C . ASN A 1 98 ? -15.548 4.594 3.715 1.00 91.31 98 ASN A C 1
ATOM 776 O O . ASN A 1 98 ? -16.775 4.493 3.680 1.00 91.31 98 ASN A O 1
ATOM 780 N N . HIS A 1 99 ? -14.797 3.760 4.440 1.00 90.44 99 HIS A N 1
ATOM 781 C CA . HIS A 1 99 ? -15.365 2.734 5.309 1.00 90.44 99 HIS A CA 1
ATOM 782 C C . HIS A 1 99 ? -15.891 3.355 6.604 1.00 90.44 99 HIS A C 1
ATOM 784 O O . HIS A 1 99 ? -15.165 4.021 7.345 1.00 90.44 99 HIS A O 1
ATOM 790 N N . ARG A 1 100 ? -17.164 3.101 6.921 1.00 90.06 100 ARG A N 1
ATOM 791 C CA . ARG A 1 100 ? -17.724 3.495 8.216 1.00 90.06 100 ARG A CA 1
ATOM 792 C C . ARG A 1 100 ? -17.018 2.696 9.302 1.00 90.06 100 ARG A C 1
ATOM 794 O O . ARG A 1 100 ? -17.018 1.474 9.234 1.00 90.06 100 ARG A O 1
ATOM 801 N N . PHE A 1 101 ? -16.484 3.378 10.317 1.00 91.56 101 PHE A N 1
ATOM 802 C CA . PHE A 1 101 ? -15.835 2.693 11.431 1.00 91.56 101 PHE A CA 1
ATOM 803 C C . PHE A 1 101 ? -16.728 1.589 11.975 1.00 91.56 101 PHE A C 1
ATOM 805 O O . PHE A 1 101 ? -17.931 1.794 12.179 1.00 91.56 101 PHE A O 1
ATOM 812 N N . ASP A 1 102 ? -16.102 0.453 12.250 1.00 87.31 102 ASP A N 1
ATOM 813 C CA . ASP A 1 102 ? -16.653 -0.630 13.037 1.00 87.31 102 ASP A CA 1
ATOM 814 C C . ASP A 1 102 ? -16.920 -0.064 14.437 1.00 87.31 102 ASP A C 1
ATOM 816 O O . ASP A 1 102 ? -16.102 -0.172 15.345 1.00 87.31 102 ASP A O 1
ATOM 820 N N . SER A 1 103 ? -18.033 0.654 14.614 1.00 73.00 103 SER A N 1
ATOM 821 C CA . SER A 1 103 ? -18.455 1.166 15.912 1.00 73.00 103 SER A CA 1
ATOM 822 C C . SER A 1 103 ? -18.453 -0.025 16.851 1.00 73.00 103 SER A C 1
ATOM 824 O O . SER A 1 103 ? -19.176 -0.991 16.579 1.00 73.00 103 SER A O 1
ATOM 826 N N . GLY A 1 104 ? -17.575 0.020 17.865 1.00 59.59 104 GLY A N 1
ATOM 827 C CA . GLY A 1 104 ? -17.289 -1.115 18.734 1.00 59.59 104 GLY A CA 1
ATOM 828 C C . GLY A 1 104 ? -18.598 -1.783 19.086 1.00 59.59 104 GLY A C 1
ATOM 829 O O . GLY A 1 104 ? -19.481 -1.089 19.574 1.00 59.59 104 GLY A O 1
ATOM 830 N N . ARG A 1 105 ? -18.746 -3.062 18.713 1.00 54.12 105 ARG A N 1
ATOM 831 C CA . ARG A 1 105 ? -19.976 -3.850 18.853 1.00 54.12 105 ARG A CA 1
ATOM 832 C C . ARG A 1 105 ? -20.592 -3.622 20.238 1.00 54.12 105 ARG A C 1
ATOM 834 O O . ARG A 1 105 ? -20.323 -4.378 21.169 1.00 54.12 105 ARG A O 1
ATOM 841 N N . SER A 1 106 ? -21.431 -2.605 20.391 1.00 45.09 106 SER A N 1
ATOM 842 C CA . SER A 1 106 ? -22.335 -2.502 21.512 1.00 45.09 106 SER A CA 1
ATOM 843 C C . SER A 1 106 ? -23.455 -3.476 21.186 1.00 45.09 106 SER A C 1
ATOM 845 O O . SER A 1 106 ? -24.110 -3.422 20.147 1.00 45.09 106 SER A O 1
ATOM 847 N N . ARG A 1 107 ? -23.569 -4.477 22.053 1.00 58.91 107 ARG A N 1
ATOM 848 C CA . ARG A 1 107 ? -24.651 -5.455 22.096 1.00 58.91 107 ARG A CA 1
ATOM 849 C C . ARG A 1 107 ? -26.018 -4.765 21.937 1.00 58.91 107 ARG A C 1
ATOM 851 O O . ARG A 1 107 ? -26.369 -3.999 22.824 1.00 58.91 107 ARG A O 1
ATOM 858 N N . GLN A 1 108 ? -26.789 -5.098 20.895 1.00 48.44 108 GLN A N 1
ATOM 859 C CA . GLN A 1 108 ? -28.267 -5.250 20.872 1.00 48.44 108 GLN A CA 1
ATOM 860 C C . GLN A 1 108 ? -28.765 -5.452 19.420 1.00 48.44 108 GLN A C 1
ATOM 862 O O . GLN A 1 108 ? -28.205 -4.859 18.511 1.00 48.44 108 GLN A O 1
ATOM 867 N N . GLY A 1 109 ? -29.793 -6.253 19.104 1.00 42.84 109 GLY A N 1
ATOM 868 C CA . GLY A 1 109 ? -30.800 -6.903 19.955 1.00 42.84 109 GLY A CA 1
ATOM 869 C C . GLY A 1 109 ? -30.796 -8.440 19.865 1.00 42.84 109 GLY A C 1
ATOM 870 O O . GLY A 1 109 ? -30.328 -9.009 18.888 1.00 42.84 109 GLY A O 1
ATOM 871 N N . ASN A 1 110 ? -31.085 -9.186 20.933 1.00 46.75 110 ASN A N 1
ATOM 872 C CA . ASN A 1 110 ? -32.302 -9.290 21.755 1.00 46.75 110 ASN A CA 1
ATOM 873 C C . ASN A 1 110 ? -33.458 -10.047 21.066 1.00 46.75 110 ASN A C 1
ATOM 875 O O . ASN A 1 110 ? -33.988 -9.605 20.055 1.00 46.75 110 ASN A O 1
ATOM 879 N N . ASN A 1 111 ? -33.867 -11.139 21.724 1.00 50.22 111 ASN A N 1
ATOM 880 C CA . ASN A 1 111 ? -35.118 -11.895 21.594 1.00 50.22 111 ASN A CA 1
ATOM 881 C C . ASN A 1 111 ? -35.443 -12.603 20.266 1.00 50.22 111 ASN A C 1
ATOM 883 O O . ASN A 1 111 ? -36.158 -12.082 19.417 1.00 50.22 111 ASN A O 1
ATOM 887 N N . ARG A 1 112 ? -35.149 -13.907 20.221 1.00 46.41 112 ARG A N 1
ATOM 888 C CA . ARG A 1 112 ? -36.154 -14.882 19.773 1.00 46.41 112 ARG A CA 1
ATOM 889 C C . ARG A 1 112 ? -36.555 -15.752 20.961 1.00 46.41 112 ARG A C 1
ATOM 891 O O . ARG A 1 112 ? -35.885 -16.720 21.294 1.00 46.41 112 ARG A O 1
ATOM 898 N N . ARG A 1 113 ? -37.628 -15.312 21.627 1.00 47.84 113 ARG A N 1
ATOM 899 C CA . ARG A 1 113 ? -38.551 -16.185 22.353 1.00 47.84 113 ARG A CA 1
ATOM 900 C C . ARG A 1 113 ? -39.344 -16.964 21.303 1.00 47.84 113 ARG A C 1
ATOM 902 O O . ARG A 1 113 ? -39.974 -16.325 20.459 1.00 47.84 113 ARG A O 1
ATOM 909 N N . ASN A 1 114 ? -39.233 -18.285 21.329 1.00 45.56 114 ASN A N 1
ATOM 910 C CA . ASN A 1 114 ? -40.323 -19.268 21.397 1.00 45.56 114 ASN A CA 1
ATOM 911 C C . ASN A 1 114 ? -39.729 -20.661 21.228 1.00 45.56 114 ASN A C 1
ATOM 913 O O . ASN A 1 114 ? -39.059 -20.880 20.196 1.00 45.56 114 ASN A O 1
#